Protein AF-A0A7S1RHE2-F1 (afdb_monomer)

Sequence (114 aa):
PFWLKPLNPPLVYRLGRRPSSSPHAMAPAAEGAAGAAQQQRHAPIVGRKVRVLALHGAPANSNVMRFQTASLRKQLGAEVEWIFPDALWQVSTVEGLQHPDAHQFDGGQRSAFE

Nearest PDB structures (foldseek):
  7aak-assembly1_A  TM=4.056E-01  e=1.981E+00  Homo sapiens

pLDDT: mean 72.09, std 17.89, range [48.19, 97.88]

Structure (mmCIF, N/CA/C/O backbone):
data_AF-A0A7S1RHE2-F1
#
_entry.id   AF-A0A7S1RHE2-F1
#
loop_
_atom_site.group_PDB
_atom_site.id
_atom_site.type_symbol
_atom_site.label_atom_id
_atom_site.label_alt_id
_atom_site.label_comp_id
_atom_site.label_asym_id
_atom_site.label_entity_id
_atom_site.label_seq_id
_atom_site.pdbx_PDB_ins_code
_atom_site.Cartn_x
_atom_site.Cartn_y
_atom_site.Cartn_z
_atom_site.occupancy
_atom_site.B_iso_or_equiv
_atom_site.auth_seq_id
_atom_site.auth_comp_id
_atom_site.auth_asym_id
_atom_site.auth_atom_id
_atom_site.pdbx_PDB_model_num
ATOM 1 N N . PRO A 1 1 ? -29.072 17.953 23.421 1.00 51.75 1 PRO A N 1
ATOM 2 C CA . PRO A 1 1 ? -29.815 17.782 22.151 1.00 51.75 1 PRO A CA 1
ATOM 3 C C . PRO A 1 1 ? -29.132 16.721 21.283 1.00 51.75 1 PRO A C 1
ATOM 5 O O . PRO A 1 1 ? -28.150 16.980 20.596 1.00 51.75 1 PRO A O 1
ATOM 8 N N . PHE A 1 2 ? -29.627 15.499 21.444 1.00 53.56 2 PHE A N 1
ATOM 9 C CA . PHE A 1 2 ? -29.301 14.323 20.655 1.00 53.56 2 PHE A CA 1
ATOM 10 C C . PHE A 1 2 ? -29.713 1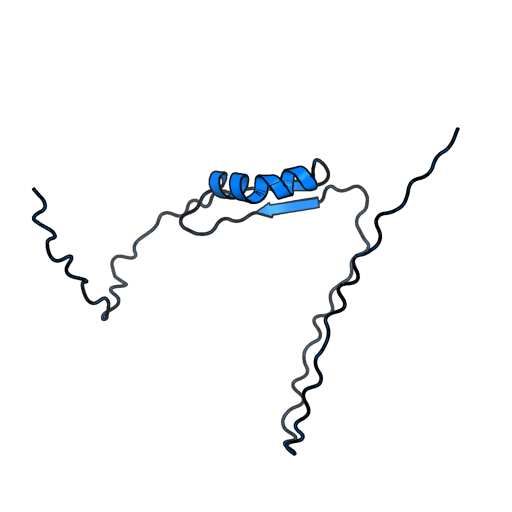4.542 19.202 1.00 53.56 2 PHE A C 1
ATOM 12 O O . PHE A 1 2 ? -30.881 14.824 18.965 1.00 53.56 2 PHE A O 1
ATOM 19 N N . TRP A 1 3 ? -28.806 14.321 18.253 1.00 60.25 3 TRP A N 1
ATOM 20 C CA . TRP A 1 3 ? -29.203 13.907 16.910 1.00 60.25 3 TRP A CA 1
ATOM 21 C C . TRP A 1 3 ? -28.290 12.780 16.441 1.00 60.25 3 TRP A C 1
ATOM 23 O O . TRP A 1 3 ? -27.092 12.946 16.217 1.00 60.25 3 TRP A O 1
ATOM 33 N N . LEU A 1 4 ? -28.903 11.599 16.399 1.00 49.56 4 LEU A N 1
ATOM 34 C CA . LEU A 1 4 ? -28.385 10.377 15.816 1.00 49.56 4 LEU A CA 1
ATOM 35 C C . LEU A 1 4 ? -28.277 10.512 14.285 1.00 49.56 4 LEU A C 1
ATOM 37 O O . LEU A 1 4 ? -29.008 11.263 13.647 1.00 49.56 4 LEU A O 1
ATOM 41 N N . LYS A 1 5 ? -27.347 9.724 13.743 1.00 59.53 5 LYS A N 1
ATOM 42 C CA . LYS A 1 5 ? -26.983 9.512 12.331 1.00 59.53 5 LYS A CA 1
ATOM 43 C C . LYS A 1 5 ? -28.178 9.174 11.414 1.00 59.53 5 LYS A C 1
ATOM 45 O O . LYS A 1 5 ? -29.197 8.681 11.889 1.00 59.53 5 LYS A O 1
ATOM 50 N N . PRO A 1 6 ? -27.931 9.153 10.094 1.00 59.16 6 PRO A N 1
ATOM 51 C CA . PRO A 1 6 ? -28.153 7.916 9.332 1.00 59.16 6 PRO A CA 1
ATOM 52 C C . PRO A 1 6 ? -26.807 7.396 8.797 1.00 59.16 6 PRO A C 1
ATOM 54 O O . PRO A 1 6 ? -26.074 8.096 8.108 1.00 59.16 6 PRO A O 1
ATOM 57 N N . LEU A 1 7 ? -26.279 6.291 9.333 1.00 58.03 7 LEU A N 1
ATOM 58 C CA . LEU A 1 7 ? -26.410 4.935 8.781 1.00 58.03 7 LEU A CA 1
ATOM 59 C C . LEU A 1 7 ? -26.309 4.895 7.248 1.00 58.03 7 LEU A C 1
ATOM 61 O O . LEU A 1 7 ? -27.282 5.073 6.525 1.00 58.03 7 LEU A O 1
ATOM 65 N N . ASN A 1 8 ? -25.086 4.624 6.802 1.00 59.00 8 ASN A N 1
ATOM 66 C CA . ASN A 1 8 ? -24.721 4.237 5.450 1.00 59.00 8 ASN A CA 1
ATOM 67 C C . ASN A 1 8 ? -25.554 3.007 5.019 1.00 59.00 8 ASN A C 1
ATOM 69 O O . ASN A 1 8 ? -25.473 1.978 5.699 1.00 59.00 8 ASN A O 1
ATOM 73 N N . PRO A 1 9 ? -26.375 3.075 3.957 1.00 67.06 9 PRO A N 1
ATOM 74 C CA . PRO A 1 9 ? -27.088 1.90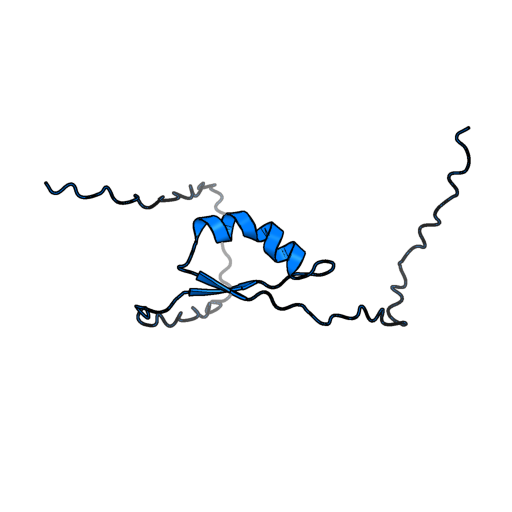2 3.467 1.00 67.06 9 PRO A CA 1
ATOM 75 C C . PRO A 1 9 ? -26.121 0.930 2.763 1.00 67.06 9 PRO A C 1
ATOM 77 O O . PRO A 1 9 ? -25.170 1.369 2.113 1.00 67.06 9 PRO A O 1
ATOM 80 N N . PRO A 1 10 ? -26.346 -0.396 2.834 1.00 59.22 10 PRO A N 1
ATOM 81 C CA . PRO A 1 10 ? -25.573 -1.345 2.046 1.00 59.22 10 PRO A CA 1
ATOM 82 C C . PRO A 1 10 ? -25.938 -1.199 0.564 1.00 59.22 10 PRO A C 1
ATOM 84 O O . PRO A 1 10 ? -27.095 -1.359 0.172 1.00 59.22 10 PRO A O 1
ATOM 87 N N . LEU A 1 11 ? -24.939 -0.921 -0.274 1.00 59.25 11 LEU A N 1
ATOM 88 C CA . LEU A 1 11 ? -25.055 -1.029 -1.725 1.00 59.25 11 LEU A CA 1
ATOM 89 C C . LEU A 1 11 ? -25.298 -2.500 -2.090 1.00 59.25 11 LEU A C 1
ATOM 91 O O . LEU A 1 11 ? -24.375 -3.308 -2.178 1.00 59.25 11 LEU A O 1
ATOM 95 N N . VAL A 1 12 ? -26.567 -2.857 -2.281 1.00 63.03 12 VAL A N 1
ATOM 96 C CA . VAL A 1 12 ? -26.978 -4.143 -2.846 1.00 63.03 12 VAL A CA 1
ATOM 97 C C . VAL A 1 12 ? -26.708 -4.091 -4.348 1.00 63.03 12 VAL A C 1
ATOM 99 O O . VAL A 1 12 ? -27.543 -3.644 -5.135 1.00 63.03 12 VAL A O 1
ATOM 102 N N . TYR A 1 13 ? -25.527 -4.543 -4.766 1.00 56.69 13 TYR A N 1
ATOM 103 C CA . TYR A 1 13 ? -25.244 -4.792 -6.177 1.00 56.69 13 TYR A CA 1
ATOM 104 C C . TYR A 1 13 ? -26.059 -6.003 -6.638 1.00 56.69 13 TYR A C 1
ATOM 106 O O . TYR A 1 13 ? -25.657 -7.159 -6.503 1.00 56.69 13 TYR A O 1
ATOM 114 N N . ARG A 1 14 ? -27.247 -5.731 -7.180 1.00 51.97 14 ARG A N 1
ATOM 115 C CA . ARG A 1 14 ? -28.080 -6.710 -7.875 1.00 51.97 14 ARG A CA 1
ATOM 116 C C . ARG A 1 14 ? -27.409 -7.039 -9.211 1.00 51.97 14 ARG A C 1
ATOM 118 O O . ARG A 1 14 ? -27.697 -6.409 -10.224 1.00 51.97 14 ARG A O 1
ATOM 125 N N . LEU A 1 15 ? -26.495 -8.011 -9.210 1.00 53.44 15 LEU A N 1
ATOM 126 C CA . LEU A 1 15 ? -26.008 -8.641 -10.437 1.00 53.44 15 LEU A CA 1
ATOM 127 C C . LEU A 1 15 ? -27.207 -9.260 -11.164 1.00 53.44 15 LEU A C 1
ATOM 129 O O . LEU A 1 15 ? -27.718 -10.314 -10.785 1.00 53.44 15 LEU A O 1
ATOM 133 N N . GLY A 1 16 ? -27.680 -8.567 -12.199 1.00 48.19 16 GLY A N 1
ATOM 134 C CA . GLY A 1 16 ? -28.665 -9.085 -13.131 1.00 48.19 16 GLY A CA 1
ATOM 135 C C . GLY A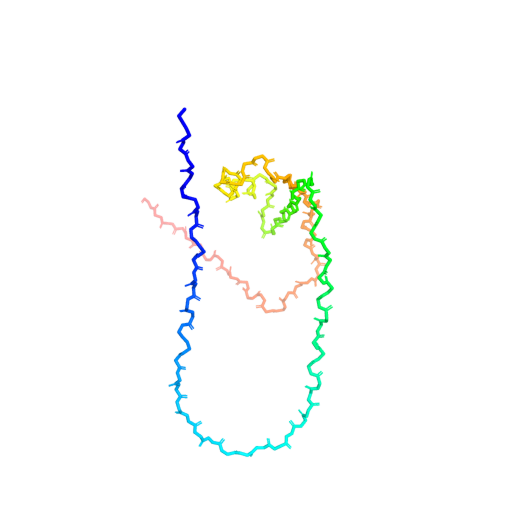 1 16 ? -28.087 -10.291 -13.861 1.00 48.19 16 GLY A C 1
ATOM 136 O O . GLY A 1 16 ? -27.343 -10.140 -14.827 1.00 48.19 16 GLY A O 1
ATOM 137 N N . ARG A 1 17 ? -28.436 -11.500 -13.411 1.00 50.06 17 ARG A N 1
ATOM 138 C CA . ARG A 1 17 ? -28.321 -12.699 -14.242 1.00 50.06 17 ARG A CA 1
ATOM 139 C C . ARG A 1 17 ? -29.280 -12.527 -15.416 1.00 50.06 17 ARG A C 1
ATOM 141 O O . ARG A 1 17 ? -30.491 -12.510 -15.216 1.00 50.06 17 ARG A O 1
ATOM 148 N N . ARG A 1 18 ? -28.744 -12.396 -16.629 1.00 56.50 18 ARG A N 1
ATOM 149 C CA . ARG A 1 18 ? -29.510 -12.625 -17.857 1.00 56.50 18 ARG A CA 1
ATOM 150 C C . ARG A 1 18 ? -29.797 -14.129 -17.959 1.00 56.50 18 ARG A C 1
ATOM 152 O O . ARG A 1 18 ? -28.835 -14.894 -17.999 1.00 56.50 18 ARG A O 1
ATOM 159 N N . PRO A 1 19 ? -31.058 -14.579 -18.019 1.00 51.12 19 PRO A N 1
ATOM 160 C CA . PRO A 1 19 ? -31.356 -15.920 -18.491 1.00 51.12 19 PRO A CA 1
ATOM 161 C C . PRO A 1 19 ? -31.341 -15.895 -20.025 1.00 51.12 19 PRO A C 1
ATOM 163 O O . PRO A 1 19 ? -32.273 -15.392 -20.644 1.00 51.12 19 PRO A O 1
ATOM 166 N N . SER A 1 20 ? -30.277 -16.403 -20.650 1.00 56.00 20 SER A N 1
ATOM 167 C CA . SER A 1 20 ? -30.329 -16.782 -22.066 1.00 56.00 20 SER A CA 1
ATOM 168 C C . SER A 1 20 ? -30.537 -18.287 -22.161 1.00 56.00 20 SER A C 1
ATOM 170 O O . SER A 1 20 ? -29.659 -19.085 -21.836 1.00 56.00 20 SER A O 1
ATOM 172 N N . SER A 1 21 ? -31.744 -18.638 -22.574 1.00 58.84 21 SER A N 1
ATOM 173 C CA . SER A 1 21 ? -32.228 -19.964 -22.926 1.00 58.84 21 SER A CA 1
ATOM 174 C C . SER A 1 21 ? -31.416 -20.612 -24.051 1.00 58.84 21 SER A C 1
ATOM 176 O O . SER A 1 21 ? -31.338 -20.066 -25.150 1.00 58.84 21 SER A O 1
ATOM 178 N N . SER A 1 22 ? -30.903 -21.818 -23.812 1.00 57.94 22 SER A N 1
ATOM 179 C CA . SER A 1 22 ? -30.698 -22.846 -24.843 1.00 57.94 22 SER A CA 1
ATOM 180 C C . SER A 1 22 ? -30.673 -24.225 -24.172 1.00 57.94 22 SER A C 1
ATOM 182 O O . SER A 1 22 ? -29.756 -24.494 -23.396 1.00 57.94 22 SER A O 1
ATOM 184 N N . PRO A 1 23 ? -31.675 -25.090 -24.411 1.00 59.84 23 PRO A N 1
ATOM 185 C CA . PRO A 1 23 ? -31.664 -26.466 -23.943 1.00 59.84 23 PRO A CA 1
ATOM 186 C C . PRO A 1 23 ? -30.966 -27.346 -24.987 1.00 59.84 23 PRO A C 1
ATOM 188 O O . PRO A 1 23 ? -31.568 -27.720 -25.990 1.00 59.84 23 PRO A O 1
ATOM 191 N N . HIS A 1 24 ? -29.702 -27.693 -24.746 1.00 55.19 24 HIS A N 1
ATOM 192 C CA . HIS A 1 24 ? -29.073 -28.835 -25.407 1.00 55.19 24 HIS A CA 1
ATOM 193 C C . HIS A 1 24 ? -28.827 -29.949 -24.393 1.00 55.19 24 HIS A C 1
ATOM 195 O O . HIS A 1 24 ? -28.417 -29.725 -23.257 1.00 55.19 24 HIS A O 1
ATOM 201 N N . ALA A 1 25 ? -29.202 -31.142 -24.828 1.00 51.28 25 ALA A N 1
ATOM 202 C CA . ALA A 1 25 ? -29.430 -32.325 -24.034 1.00 51.28 25 ALA A CA 1
ATOM 203 C C . ALA A 1 25 ? -28.143 -33.033 -23.577 1.00 51.28 25 ALA A C 1
ATOM 205 O O . ALA A 1 25 ? -27.136 -33.035 -24.274 1.00 51.28 25 ALA A O 1
ATOM 206 N N . MET A 1 26 ? -28.279 -33.683 -22.417 1.00 55.34 26 MET A N 1
ATOM 207 C CA . MET A 1 26 ? -27.646 -34.927 -21.955 1.00 55.34 26 MET A CA 1
ATOM 208 C C . MET A 1 26 ? -26.144 -35.157 -22.199 1.00 55.34 26 MET A C 1
ATOM 210 O O . MET A 1 26 ? -25.732 -35.640 -23.248 1.00 55.34 26 MET A O 1
ATOM 214 N N . ALA A 1 27 ? -25.381 -35.059 -21.106 1.00 56.09 27 ALA A N 1
ATOM 215 C CA . ALA A 1 27 ? -24.328 -36.018 -20.766 1.00 56.09 27 ALA A CA 1
ATOM 216 C C . ALA A 1 27 ? -24.257 -36.171 -19.227 1.00 56.09 27 ALA A C 1
ATOM 218 O O . ALA A 1 27 ? -24.075 -35.165 -18.541 1.00 56.09 27 ALA A O 1
ATOM 219 N N . PRO A 1 28 ? -24.413 -37.381 -18.652 1.00 66.62 28 PRO A N 1
ATOM 220 C CA . PRO A 1 28 ? -24.145 -37.630 -17.242 1.00 66.62 28 PRO A CA 1
ATOM 221 C C . PRO A 1 28 ? -22.682 -38.061 -17.111 1.00 66.62 28 PRO A C 1
ATOM 223 O O . PRO A 1 28 ? -22.344 -39.217 -17.350 1.00 66.62 28 PRO A O 1
ATOM 226 N N . ALA A 1 29 ? -21.793 -37.128 -16.784 1.00 51.75 29 ALA A N 1
ATOM 227 C CA . ALA A 1 29 ? -20.391 -37.455 -16.569 1.00 51.75 29 ALA A CA 1
ATOM 228 C C . ALA A 1 29 ? -19.833 -36.688 -15.370 1.00 51.75 29 ALA A C 1
ATOM 230 O O . ALA A 1 29 ? -19.697 -35.469 -15.403 1.00 51.75 29 ALA A O 1
ATOM 231 N N . ALA A 1 30 ? -19.495 -37.483 -14.354 1.00 57.69 30 ALA A N 1
ATOM 232 C CA . ALA A 1 30 ? -18.685 -37.175 -13.187 1.00 57.69 30 ALA A CA 1
ATOM 233 C C . ALA A 1 30 ? -19.236 -36.088 -12.250 1.00 57.69 30 ALA A C 1
ATOM 235 O O . ALA A 1 30 ? -19.016 -34.892 -12.433 1.00 57.69 30 ALA A O 1
ATOM 236 N N . GLU A 1 31 ? -19.849 -36.548 -11.154 1.00 50.34 31 GLU A N 1
ATOM 237 C CA . GLU A 1 31 ? -19.817 -35.870 -9.855 1.00 50.34 31 GLU A CA 1
ATOM 238 C C . GLU A 1 31 ? -18.353 -35.609 -9.463 1.00 50.34 31 GLU A C 1
ATOM 240 O O . GLU A 1 31 ? -17.721 -36.343 -8.705 1.00 50.34 31 GLU A O 1
ATOM 245 N N . GLY A 1 32 ? -17.782 -34.541 -10.014 1.00 52.09 32 GLY A N 1
ATOM 246 C CA . GLY A 1 32 ? -16.654 -33.867 -9.412 1.00 52.09 32 GLY A CA 1
ATOM 247 C C . GLY A 1 32 ? -17.172 -33.269 -8.119 1.00 52.09 32 GLY A C 1
ATOM 248 O O . GLY A 1 32 ? -17.818 -32.222 -8.142 1.00 52.09 32 GLY A O 1
ATOM 249 N N . ALA A 1 33 ? -16.935 -33.966 -7.009 1.00 55.62 33 ALA A N 1
ATOM 250 C CA . ALA A 1 33 ? -17.093 -33.436 -5.669 1.00 55.62 33 ALA A CA 1
ATOM 251 C C . ALA A 1 33 ? -16.268 -32.146 -5.582 1.00 55.62 33 ALA A C 1
ATOM 253 O O . ALA A 1 33 ? -15.068 -32.158 -5.308 1.00 55.62 33 ALA A O 1
ATOM 254 N N . ALA A 1 34 ? -16.915 -31.023 -5.890 1.00 56.72 34 ALA A N 1
ATOM 255 C CA . ALA A 1 34 ? -16.394 -29.699 -5.658 1.00 56.72 34 ALA A CA 1
ATOM 256 C C . ALA A 1 34 ? -16.239 -29.597 -4.146 1.00 56.72 34 ALA A C 1
ATOM 258 O O . ALA A 1 34 ? -17.212 -29.367 -3.428 1.00 56.72 34 ALA A O 1
ATOM 259 N N . GLY A 1 35 ? -15.024 -29.875 -3.669 1.00 54.81 35 GLY A N 1
ATOM 260 C CA . GLY A 1 35 ? -14.636 -29.705 -2.284 1.00 54.81 35 GLY A CA 1
ATOM 261 C C . GLY A 1 35 ? -14.936 -28.268 -1.908 1.00 54.81 35 GLY A C 1
ATOM 262 O O . GLY A 1 35 ? -14.177 -27.357 -2.235 1.00 54.81 35 GLY A O 1
ATOM 263 N N . ALA A 1 36 ? -16.093 -28.062 -1.285 1.00 61.09 36 ALA A N 1
ATOM 264 C CA . ALA A 1 36 ? -16.476 -26.796 -0.715 1.00 61.09 36 ALA A CA 1
ATOM 265 C C . ALA A 1 36 ? -15.450 -26.525 0.379 1.00 61.09 36 ALA A C 1
ATOM 267 O O . ALA A 1 36 ? -15.547 -27.073 1.476 1.00 61.09 36 ALA A O 1
ATOM 268 N N . ALA A 1 37 ? -14.417 -25.752 0.040 1.00 63.91 37 ALA A N 1
ATOM 269 C CA . ALA A 1 37 ? -13.424 -25.288 0.985 1.00 63.91 37 ALA A CA 1
ATOM 270 C C . ALA A 1 37 ? -14.193 -24.613 2.119 1.00 63.91 37 ALA A C 1
ATOM 272 O O . ALA A 1 37 ? -14.785 -23.543 1.952 1.00 63.91 37 ALA A O 1
ATOM 273 N N . GLN A 1 38 ? -14.269 -25.315 3.243 1.00 62.09 38 GLN A N 1
ATOM 274 C CA . GLN A 1 38 ? -15.051 -24.924 4.393 1.00 62.09 38 GLN A CA 1
ATOM 275 C C . GLN A 1 38 ? -14.328 -23.719 4.989 1.00 62.09 38 GLN A C 1
ATOM 277 O O . GLN A 1 38 ? -13.377 -23.863 5.752 1.00 62.09 38 GLN A O 1
ATOM 282 N N . GLN A 1 39 ? -14.713 -22.520 4.545 1.00 70.19 39 GLN A N 1
ATOM 283 C CA . GLN A 1 39 ? -14.187 -21.267 5.066 1.00 70.19 39 GLN A CA 1
ATOM 284 C C . GLN A 1 39 ? -14.454 -21.268 6.566 1.00 70.19 39 GLN A C 1
ATOM 286 O O . GLN A 1 39 ? -15.594 -21.088 7.002 1.00 70.19 39 GLN A O 1
ATOM 291 N N . GLN A 1 40 ? -13.408 -21.511 7.354 1.00 74.25 40 GLN A N 1
ATOM 292 C CA . GLN A 1 40 ? -13.463 -21.376 8.798 1.00 74.25 40 GLN A CA 1
ATOM 293 C C . GLN A 1 40 ? -13.774 -19.912 9.102 1.00 74.25 40 GLN A C 1
ATOM 295 O O . GLN A 1 40 ? -12.921 -19.029 9.034 1.00 74.25 40 GLN A O 1
ATOM 300 N N . ARG A 1 41 ? -15.051 -19.637 9.373 1.00 75.94 41 ARG A N 1
ATOM 301 C CA . ARG A 1 41 ? -15.509 -18.326 9.817 1.00 75.94 41 ARG A CA 1
ATOM 302 C C . ARG A 1 41 ? -15.112 -18.186 11.276 1.00 75.94 41 ARG A C 1
ATOM 304 O O . ARG A 1 41 ? -15.851 -18.581 12.171 1.00 75.94 41 ARG A O 1
ATOM 311 N N . HIS A 1 42 ? -13.914 -17.670 11.509 1.00 77.69 42 HIS A N 1
ATOM 312 C CA . HIS A 1 42 ? -13.501 -17.275 12.847 1.00 77.69 42 HIS A CA 1
ATOM 313 C C . HIS A 1 42 ? -14.402 -16.143 13.356 1.00 77.69 42 HIS A C 1
ATOM 315 O O . HIS A 1 42 ? -14.839 -15.286 12.582 1.00 77.69 42 HIS A O 1
ATOM 321 N N . ALA A 1 43 ? -14.674 -16.138 14.663 1.00 82.44 43 ALA A N 1
ATOM 322 C CA . ALA A 1 43 ? -15.343 -15.015 15.305 1.00 82.44 43 ALA A CA 1
ATOM 323 C C . ALA A 1 43 ? -14.537 -13.722 15.050 1.00 82.44 43 ALA A C 1
ATOM 325 O O . ALA A 1 43 ? -13.302 -13.757 15.103 1.00 82.44 43 ALA A O 1
ATOM 326 N N . PRO A 1 44 ? -15.198 -12.591 14.748 1.00 78.56 44 PRO A N 1
ATOM 327 C CA . PRO A 1 44 ? -14.508 -11.355 14.412 1.00 78.56 44 PRO A CA 1
ATOM 328 C C . PRO A 1 44 ? -13.681 -10.869 15.605 1.00 78.56 44 PRO A C 1
ATOM 330 O O . PRO A 1 44 ? -14.198 -10.677 16.705 1.00 78.56 44 PRO A O 1
ATOM 333 N N . ILE A 1 45 ? -12.384 -10.656 15.382 1.00 83.12 45 ILE A N 1
ATOM 334 C CA . ILE A 1 45 ? -11.494 -10.111 16.406 1.00 83.12 45 ILE A CA 1
ATOM 335 C C . ILE A 1 45 ? -11.749 -8.605 16.500 1.00 83.12 45 ILE A C 1
ATOM 337 O O . ILE A 1 45 ? -11.319 -7.835 15.644 1.00 83.12 45 ILE A O 1
ATOM 341 N N . VAL A 1 46 ? -12.458 -8.189 17.544 1.00 86.88 46 VAL A N 1
ATOM 342 C CA . VAL A 1 46 ? -12.743 -6.779 17.839 1.00 86.88 46 VAL A CA 1
ATOM 343 C C . VAL A 1 46 ? -11.537 -6.081 18.476 1.00 86.88 46 VAL A C 1
ATOM 345 O O . VAL A 1 46 ? -10.764 -6.686 19.216 1.00 86.88 46 VAL A O 1
ATOM 348 N N . GLY A 1 47 ? -11.367 -4.790 18.176 1.00 87.25 47 GLY A N 1
ATOM 349 C CA . GLY A 1 47 ? -10.346 -3.927 18.786 1.00 87.25 47 GLY A CA 1
ATOM 350 C C . GLY A 1 47 ? -8.950 -3.979 18.152 1.00 87.25 47 GLY A C 1
ATOM 351 O O . GLY A 1 47 ? -8.078 -3.216 18.561 1.00 87.25 47 GLY A O 1
ATOM 352 N N . ARG A 1 48 ? -8.714 -4.826 17.141 1.00 88.88 48 ARG A N 1
ATOM 353 C CA . ARG A 1 48 ? -7.458 -4.822 16.369 1.00 88.88 48 ARG A CA 1
ATOM 354 C C . ARG A 1 48 ? -7.598 -3.989 15.099 1.00 88.88 48 ARG A C 1
ATOM 356 O O . ARG A 1 48 ? -8.617 -4.062 14.420 1.00 88.88 48 ARG A O 1
ATOM 363 N N . LYS A 1 49 ? -6.546 -3.240 14.758 1.00 91.31 49 LYS A N 1
ATOM 364 C CA . LYS A 1 49 ? -6.438 -2.574 13.454 1.00 91.31 49 LYS A CA 1
ATOM 365 C C . LYS A 1 49 ? -6.267 -3.611 12.351 1.00 91.31 49 LYS A C 1
ATOM 367 O O . LYS A 1 49 ? -5.561 -4.606 12.534 1.00 91.31 49 LYS A O 1
ATOM 372 N N . VAL A 1 50 ? -6.892 -3.364 11.207 1.00 92.81 50 VAL A N 1
ATOM 373 C CA . VAL A 1 50 ? -6.716 -4.212 10.025 1.00 92.81 50 VAL A CA 1
ATOM 374 C C . VAL A 1 50 ? -5.308 -3.987 9.485 1.00 92.81 50 VAL A C 1
ATOM 376 O O . VAL A 1 50 ? -4.865 -2.848 9.376 1.00 92.81 50 VAL A O 1
ATOM 379 N N . ARG A 1 51 ? -4.596 -5.063 9.147 1.00 95.25 51 ARG A N 1
ATOM 380 C CA . ARG A 1 51 ? -3.265 -4.989 8.535 1.00 95.25 51 ARG A CA 1
ATOM 381 C C . ARG A 1 51 ? -3.358 -5.353 7.066 1.00 95.25 51 ARG A C 1
ATOM 383 O O . ARG A 1 51 ? -3.852 -6.428 6.737 1.00 95.25 51 ARG A O 1
ATOM 390 N N . VAL A 1 52 ? -2.876 -4.467 6.202 1.00 96.19 52 VAL A N 1
ATOM 391 C CA . VAL A 1 52 ? -2.846 -4.675 4.753 1.00 96.19 52 VAL A CA 1
ATOM 392 C C . VAL A 1 52 ? -1.400 -4.765 4.291 1.00 96.19 52 VAL A C 1
ATOM 394 O O . VAL A 1 52 ? -0.619 -3.829 4.461 1.00 96.19 52 VAL A O 1
ATOM 397 N N . LEU A 1 53 ? -1.065 -5.902 3.686 1.00 97.12 53 LEU A N 1
ATOM 398 C CA . LEU A 1 53 ? 0.197 -6.122 2.995 1.00 97.12 53 LEU A CA 1
ATOM 399 C C . LEU A 1 53 ? 0.014 -5.776 1.515 1.00 97.12 53 LEU A C 1
ATOM 401 O O . LEU A 1 53 ? -0.753 -6.439 0.818 1.00 97.12 53 LEU A O 1
ATOM 405 N N . ALA A 1 54 ? 0.709 -4.747 1.040 1.00 96.12 54 ALA A N 1
ATOM 406 C CA . ALA A 1 54 ? 0.640 -4.306 -0.348 1.00 96.12 54 ALA A CA 1
ATOM 407 C C . ALA A 1 54 ? 1.934 -4.676 -1.083 1.00 96.12 54 ALA A C 1
ATOM 409 O O . ALA A 1 54 ? 2.983 -4.081 -0.841 1.00 96.12 54 ALA A O 1
ATOM 410 N N 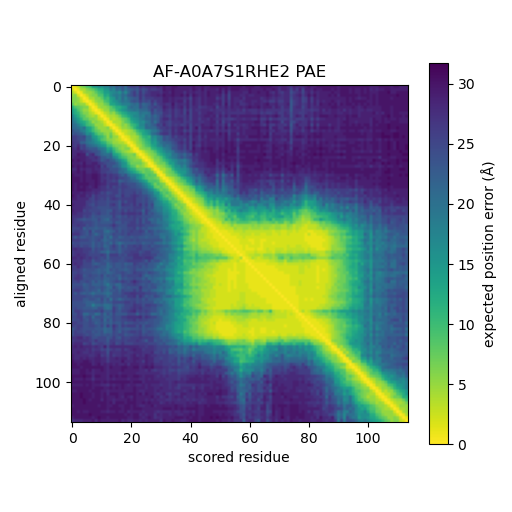. LEU A 1 55 ? 1.847 -5.662 -1.979 1.00 95.50 55 LEU A N 1
ATOM 411 C CA . LEU A 1 55 ? 2.973 -6.177 -2.762 1.00 95.50 55 LEU A CA 1
ATOM 412 C C . LEU A 1 55 ? 2.981 -5.567 -4.161 1.00 95.50 55 LEU A C 1
ATOM 414 O O . LEU A 1 55 ? 1.977 -5.630 -4.870 1.00 95.50 55 LEU A O 1
ATOM 418 N N . HIS A 1 56 ? 4.110 -4.991 -4.563 1.00 94.38 56 HIS A N 1
ATOM 419 C CA . HIS A 1 56 ? 4.286 -4.447 -5.905 1.00 94.38 56 HIS A CA 1
ATOM 420 C C . HIS A 1 56 ? 4.802 -5.516 -6.879 1.00 94.38 56 HIS A C 1
ATOM 422 O O . HIS A 1 56 ? 5.545 -6.416 -6.494 1.00 94.38 56 HIS A O 1
ATOM 428 N N . GLY A 1 57 ? 4.406 -5.415 -8.150 1.00 89.50 57 GLY A N 1
ATOM 429 C CA . GLY A 1 57 ? 4.980 -6.218 -9.235 1.00 89.50 57 GLY A CA 1
ATOM 430 C C . GLY A 1 57 ? 6.270 -5.604 -9.789 1.00 89.50 57 GLY A C 1
ATOM 431 O O . GLY A 1 57 ? 6.646 -4.488 -9.423 1.00 89.50 57 GLY A O 1
ATOM 432 N N . ALA A 1 58 ? 6.938 -6.304 -10.704 1.00 86.62 58 ALA A N 1
ATOM 433 C CA . ALA A 1 58 ? 7.998 -5.719 -11.526 1.00 86.62 58 ALA A CA 1
ATOM 434 C C . ALA A 1 58 ? 7.378 -4.934 -12.702 1.00 86.62 58 ALA A C 1
ATOM 436 O O . ALA A 1 58 ? 6.373 -5.397 -13.249 1.00 86.62 58 ALA A O 1
ATOM 437 N N . PRO A 1 59 ? 7.934 -3.782 -13.128 1.00 87.38 59 PRO A N 1
ATOM 438 C CA . PRO A 1 59 ? 9.110 -3.063 -12.620 1.00 87.38 59 PRO A CA 1
ATOM 439 C C . PRO A 1 59 ? 8.743 -1.909 -11.651 1.00 87.38 59 PRO A C 1
ATOM 441 O O . PRO A 1 59 ? 9.090 -0.754 -11.891 1.00 87.38 59 PRO A O 1
ATOM 444 N N . ALA A 1 60 ? 8.000 -2.180 -10.572 1.00 90.50 60 ALA A N 1
ATOM 445 C CA . ALA A 1 60 ? 7.614 -1.173 -9.574 1.00 90.50 60 ALA A CA 1
ATOM 446 C C . ALA A 1 60 ? 8.402 -1.317 -8.255 1.00 90.50 60 ALA A C 1
ATOM 448 O O . ALA A 1 60 ? 9.184 -2.247 -8.083 1.00 90.50 60 ALA A O 1
ATOM 449 N N . ASN A 1 61 ? 8.181 -0.383 -7.323 1.00 93.56 61 ASN A N 1
ATOM 450 C CA . ASN A 1 61 ? 8.716 -0.397 -5.957 1.00 93.56 61 ASN A CA 1
ATOM 451 C C . ASN A 1 61 ? 7.658 0.084 -4.943 1.00 93.56 61 ASN A C 1
ATOM 453 O O . ASN A 1 61 ? 6.542 0.479 -5.315 1.00 93.56 61 ASN A O 1
ATOM 457 N N . SER A 1 62 ? 8.004 0.086 -3.658 1.00 95.31 62 SER A N 1
ATOM 458 C CA . SER A 1 62 ? 7.125 0.490 -2.559 1.00 95.31 62 SER A CA 1
ATOM 459 C C . SER A 1 62 ? 6.613 1.929 -2.686 1.00 95.31 62 SER A C 1
ATOM 461 O O . SER A 1 62 ? 5.465 2.199 -2.325 1.00 95.31 62 SER A O 1
ATOM 463 N N . ASN A 1 63 ? 7.395 2.854 -3.251 1.00 96.06 63 ASN A N 1
ATOM 464 C CA . ASN A 1 63 ? 6.970 4.242 -3.460 1.00 96.06 63 ASN A CA 1
ATOM 465 C C . ASN A 1 63 ? 5.875 4.345 -4.524 1.00 96.06 63 ASN A C 1
ATOM 467 O O . ASN A 1 63 ? 4.872 5.031 -4.305 1.00 96.06 63 AS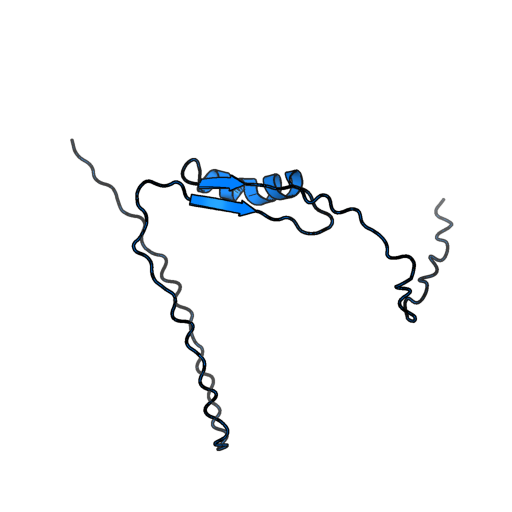N A O 1
ATOM 471 N N . VAL A 1 64 ? 6.022 3.617 -5.635 1.00 95.81 64 VAL A N 1
ATOM 472 C CA . VAL A 1 64 ? 4.987 3.536 -6.679 1.00 95.81 64 VAL A CA 1
ATOM 473 C C . VAL A 1 64 ? 3.697 2.962 -6.093 1.00 95.81 64 VAL A C 1
ATOM 475 O O . VAL A 1 64 ? 2.623 3.533 -6.283 1.00 95.81 64 VAL A O 1
ATOM 478 N N . MET A 1 65 ? 3.796 1.892 -5.300 1.00 96.69 65 MET A N 1
ATOM 479 C CA . MET A 1 65 ? 2.627 1.295 -4.651 1.00 96.69 65 MET A CA 1
ATOM 480 C C . MET A 1 65 ? 1.968 2.252 -3.641 1.00 96.69 65 MET A C 1
ATOM 482 O O . MET A 1 65 ? 0.740 2.359 -3.583 1.00 96.69 65 MET A O 1
ATOM 486 N N . ARG A 1 66 ? 2.752 3.008 -2.863 1.00 96.62 66 ARG A N 1
ATOM 487 C CA . 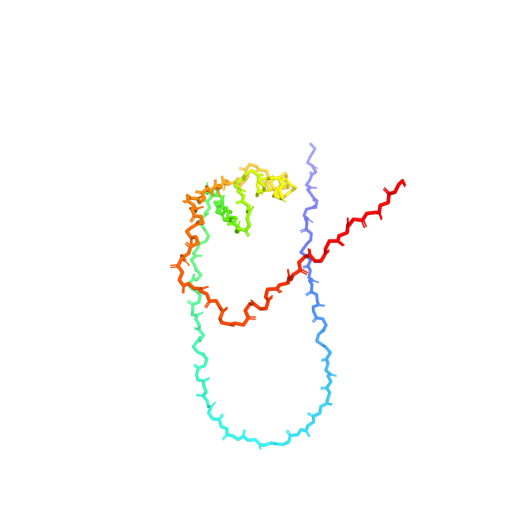ARG A 1 66 ? 2.220 4.030 -1.940 1.00 96.62 66 ARG A CA 1
ATOM 488 C C . ARG A 1 66 ? 1.473 5.138 -2.671 1.00 96.62 66 ARG A C 1
ATOM 490 O O . ARG A 1 66 ? 0.461 5.608 -2.152 1.00 96.62 66 ARG A O 1
ATOM 497 N N . PHE A 1 67 ? 1.968 5.551 -3.835 1.00 97.69 67 PHE A N 1
ATOM 498 C CA . PHE A 1 67 ? 1.309 6.542 -4.678 1.00 97.69 67 PHE A CA 1
ATOM 499 C C . PHE A 1 67 ? -0.017 6.003 -5.227 1.00 97.69 67 PHE A C 1
ATOM 501 O O . PHE A 1 67 ? -1.059 6.627 -5.034 1.00 97.69 67 PHE A O 1
ATOM 508 N N . GLN A 1 68 ? -0.007 4.802 -5.813 1.00 96.94 68 GLN A N 1
ATOM 509 C CA . GLN A 1 68 ? -1.214 4.159 -6.349 1.00 96.94 68 GLN A CA 1
ATOM 510 C C . GLN A 1 68 ? -2.288 3.932 -5.273 1.00 96.94 68 GLN A C 1
ATOM 512 O O . GLN A 1 68 ? -3.480 4.079 -5.532 1.00 96.94 68 GLN A O 1
ATOM 517 N N . THR A 1 69 ? -1.877 3.631 -4.039 1.00 96.94 69 THR A N 1
ATOM 518 C CA . THR A 1 69 ? -2.788 3.391 -2.906 1.00 96.94 69 THR A CA 1
ATOM 519 C C . THR A 1 69 ? -3.158 4.653 -2.116 1.00 96.94 69 THR A C 1
ATOM 521 O O . THR A 1 69 ? -3.882 4.553 -1.123 1.00 96.94 69 THR A O 1
ATOM 524 N N . ALA A 1 70 ? -2.720 5.851 -2.523 1.00 97.62 70 ALA A N 1
ATOM 525 C CA . ALA A 1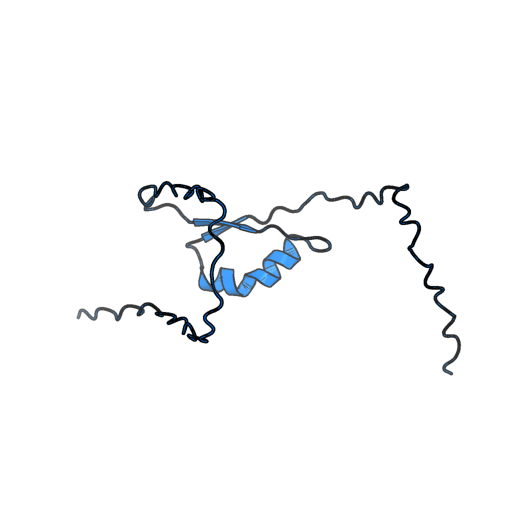 70 ? -2.903 7.080 -1.743 1.00 97.62 70 ALA A CA 1
ATOM 526 C C . ALA A 1 70 ? -4.379 7.400 -1.438 1.00 97.62 70 ALA A C 1
ATOM 528 O O . ALA A 1 70 ? -4.732 7.665 -0.286 1.00 97.62 70 ALA A O 1
ATOM 529 N N . SER A 1 71 ? -5.259 7.316 -2.439 1.00 97.88 71 SER A N 1
ATOM 530 C CA . SER A 1 71 ? -6.700 7.560 -2.264 1.00 97.88 71 SER A CA 1
ATOM 531 C C . SER A 1 71 ? -7.352 6.542 -1.329 1.00 97.88 71 SER A C 1
ATOM 533 O O . SER A 1 71 ? -8.167 6.908 -0.484 1.00 97.88 71 SER A O 1
ATOM 535 N N . LEU A 1 72 ? -6.948 5.274 -1.431 1.00 96.12 72 LEU A N 1
ATOM 536 C CA . LEU A 1 72 ? -7.468 4.189 -0.601 1.00 96.12 72 LEU A CA 1
ATOM 537 C C . LEU A 1 72 ? -7.039 4.358 0.863 1.00 96.12 72 LEU A C 1
ATOM 539 O O . LEU A 1 72 ? -7.856 4.256 1.775 1.00 96.12 72 LEU A O 1
ATOM 543 N N . ARG A 1 73 ? -5.775 4.721 1.089 1.00 96.12 73 ARG A N 1
ATOM 544 C CA . ARG A 1 73 ? -5.251 5.061 2.419 1.00 96.12 73 ARG A CA 1
ATOM 545 C C . ARG A 1 73 ? -5.948 6.278 3.018 1.00 96.12 73 ARG A C 1
ATOM 547 O O . ARG A 1 73 ? -6.220 6.286 4.212 1.00 96.12 73 ARG A O 1
ATOM 554 N N . LYS A 1 74 ? -6.266 7.288 2.201 1.00 96.81 74 LYS A N 1
ATOM 555 C CA . LYS A 1 74 ? -7.010 8.472 2.651 1.00 96.81 74 LYS A CA 1
ATOM 556 C C . LYS A 1 74 ? -8.423 8.111 3.116 1.00 96.81 74 LYS A C 1
ATOM 558 O O . LYS A 1 74 ? -8.870 8.646 4.122 1.00 96.81 74 LYS A O 1
ATOM 563 N N . GLN A 1 75 ? -9.108 7.218 2.402 1.00 97.25 75 GLN A N 1
ATOM 564 C CA . GLN A 1 75 ? -10.461 6.782 2.762 1.00 97.25 75 GLN A CA 1
ATOM 565 C C . GLN A 1 75 ? -10.478 5.870 3.994 1.00 97.25 75 GLN A C 1
ATOM 567 O O . GLN A 1 75 ? -11.354 6.015 4.838 1.00 97.25 75 GLN A O 1
ATOM 572 N N . LEU A 1 76 ? -9.510 4.957 4.110 1.00 94.56 76 LEU A N 1
ATOM 573 C CA . LEU A 1 76 ? -9.427 4.006 5.226 1.00 94.56 76 LEU A CA 1
ATOM 574 C C . LEU A 1 76 ? -8.793 4.604 6.493 1.00 94.56 76 LEU A C 1
ATOM 576 O O . LEU A 1 76 ? -8.965 4.075 7.591 1.00 94.56 76 LEU A O 1
ATOM 580 N N . GLY A 1 77 ? -8.073 5.718 6.361 1.00 91.19 77 GLY A N 1
ATOM 581 C CA . GLY A 1 77 ? -7.569 6.499 7.484 1.00 91.19 77 GLY A CA 1
ATOM 582 C C . GLY A 1 77 ? -6.720 5.685 8.465 1.00 91.19 77 GLY A C 1
ATOM 583 O O . GLY A 1 77 ? -5.854 4.905 8.075 1.00 91.19 77 GLY A O 1
ATOM 584 N N . ALA A 1 78 ? -6.957 5.900 9.762 1.00 90.50 78 ALA A N 1
ATOM 585 C CA . ALA A 1 78 ? -6.180 5.311 10.856 1.00 90.50 78 ALA A CA 1
ATOM 586 C C . ALA A 1 78 ? -6.654 3.910 11.296 1.00 90.50 78 ALA A C 1
ATOM 588 O O . ALA A 1 78 ? -6.058 3.333 12.218 1.00 90.50 78 ALA A O 1
ATOM 589 N N . GLU A 1 79 ? -7.710 3.381 10.670 1.00 91.94 79 GLU A N 1
ATOM 590 C CA . GLU A 1 79 ? -8.278 2.057 10.965 1.00 91.94 79 GLU A CA 1
ATOM 591 C C . GLU A 1 79 ? -7.410 0.919 10.414 1.00 91.94 79 GLU A C 1
ATOM 593 O O . GLU A 1 79 ? -7.452 -0.208 10.918 1.00 91.94 79 GLU A O 1
ATOM 598 N N . VAL A 1 80 ? -6.587 1.233 9.408 1.00 95.69 80 VAL A N 1
ATOM 599 C CA . VAL A 1 80 ? -5.759 0.271 8.685 1.00 95.69 80 VAL A CA 1
ATOM 600 C C . VAL A 1 80 ? -4.278 0.602 8.836 1.00 95.69 80 VAL A C 1
ATOM 602 O O . VAL A 1 80 ? -3.833 1.723 8.593 1.00 95.69 80 VAL A O 1
ATOM 605 N N . GLU A 1 81 ? -3.500 -0.404 9.208 1.00 95.88 81 GLU A N 1
ATOM 606 C CA . GLU A 1 81 ? -2.044 -0.388 9.194 1.00 95.88 81 GLU A CA 1
ATOM 607 C C . GLU A 1 81 ? -1.548 -0.961 7.859 1.00 95.88 81 GLU A C 1
ATOM 609 O O . GLU A 1 81 ? -1.922 -2.067 7.465 1.00 95.88 81 GLU A O 1
ATOM 614 N N . TRP A 1 82 ? -0.713 -0.201 7.154 1.00 96.62 82 TRP A N 1
ATOM 615 C CA . TRP A 1 82 ? -0.220 -0.560 5.826 1.00 96.62 82 TRP A CA 1
ATOM 616 C C . TRP A 1 82 ? 1.244 -0.973 5.867 1.00 96.62 82 TRP A C 1
ATOM 618 O O . TRP A 1 82 ? 2.080 -0.246 6.404 1.00 96.62 82 TRP A O 1
ATOM 628 N N . ILE A 1 83 ? 1.557 -2.095 5.224 1.00 97.25 83 ILE A N 1
ATOM 629 C CA . ILE A 1 83 ? 2.912 -2.629 5.102 1.00 97.25 83 ILE A CA 1
ATOM 630 C C . ILE A 1 83 ? 3.264 -2.691 3.614 1.00 97.25 83 ILE A C 1
ATOM 632 O O . ILE A 1 83 ? 2.594 -3.372 2.838 1.00 97.25 83 ILE A O 1
ATOM 636 N N . PHE A 1 84 ? 4.320 -1.972 3.230 1.00 96.81 84 PHE A N 1
ATOM 637 C CA . PHE A 1 84 ? 4.841 -1.910 1.862 1.00 96.81 84 PHE A CA 1
ATOM 638 C C . PHE A 1 84 ? 6.274 -2.446 1.853 1.00 96.81 84 PHE A C 1
ATOM 640 O O . PHE A 1 84 ? 7.204 -1.649 2.001 1.00 96.81 84 PHE A O 1
ATOM 647 N N . PRO A 1 85 ? 6.474 -3.769 1.767 1.00 95.00 85 PRO A N 1
ATOM 648 C CA . PRO A 1 85 ? 7.813 -4.310 1.615 1.00 95.00 85 PRO A CA 1
ATOM 649 C C . PRO A 1 85 ? 8.346 -3.966 0.221 1.00 95.00 85 PRO A C 1
ATOM 651 O O . PRO A 1 85 ? 7.600 -4.008 -0.759 1.00 95.00 85 PRO A O 1
ATOM 654 N N . ASP A 1 86 ? 9.635 -3.652 0.145 1.00 92.50 86 ASP A N 1
ATOM 655 C CA . ASP A 1 86 ? 10.359 -3.650 -1.122 1.00 92.50 86 ASP A CA 1
ATOM 656 C C . ASP A 1 86 ? 10.929 -5.042 -1.373 1.00 92.50 86 ASP A C 1
ATOM 658 O O . ASP A 1 86 ? 11.538 -5.654 -0.489 1.00 92.50 86 ASP A O 1
ATOM 662 N N . ALA A 1 87 ? 10.730 -5.547 -2.587 1.00 84.06 87 ALA A N 1
ATOM 663 C CA . ALA A 1 87 ? 11.417 -6.749 -3.027 1.00 84.06 87 ALA A CA 1
ATOM 664 C C . ALA A 1 87 ? 12.876 -6.407 -3.363 1.00 84.06 87 ALA A C 1
ATOM 666 O O . ALA A 1 87 ? 13.140 -5.501 -4.150 1.00 84.06 87 ALA A O 1
ATOM 667 N N . LEU A 1 88 ? 13.828 -7.189 -2.846 1.00 76.50 88 LEU A N 1
ATOM 668 C CA . LEU A 1 88 ? 15.244 -7.133 -3.242 1.00 76.50 88 LEU A CA 1
ATOM 669 C C . LEU A 1 88 ? 15.477 -7.790 -4.614 1.00 76.50 88 LEU A C 1
ATOM 671 O O . LEU A 1 88 ? 16.490 -8.454 -4.826 1.00 76.50 88 LEU A O 1
ATOM 675 N N . TRP A 1 89 ? 14.510 -7.677 -5.529 1.00 64.44 89 TRP A N 1
ATOM 676 C CA . TRP A 1 89 ? 14.553 -8.390 -6.796 1.00 64.44 89 TRP A CA 1
ATOM 677 C C . TRP A 1 89 ? 15.639 -7.787 -7.684 1.00 64.44 89 TRP A C 1
ATOM 679 O O . TRP A 1 89 ? 15.435 -6.779 -8.359 1.00 64.44 89 TRP A O 1
ATOM 689 N N . GLN A 1 90 ? 16.809 -8.418 -7.686 1.00 61.91 90 GLN A N 1
ATOM 690 C CA . GLN A 1 90 ? 17.762 -8.265 -8.769 1.00 61.91 90 GLN A CA 1
ATOM 691 C C . GLN A 1 90 ? 17.154 -8.975 -9.974 1.00 61.91 90 GLN A C 1
ATOM 693 O O . GLN A 1 90 ? 16.828 -10.159 -9.899 1.00 61.91 90 GLN A O 1
ATOM 698 N N . VAL A 1 91 ? 16.960 -8.253 -11.079 1.00 62.59 91 VAL A N 1
ATOM 699 C CA . VAL A 1 91 ? 16.747 -8.899 -12.375 1.00 62.59 91 VAL A CA 1
ATOM 700 C C . VAL A 1 91 ? 18.042 -9.640 -12.680 1.00 62.59 91 VAL A C 1
ATOM 702 O O . VAL A 1 91 ? 18.972 -9.084 -13.255 1.00 62.59 91 VAL A O 1
ATOM 705 N N . SER A 1 92 ? 18.138 -10.890 -12.237 1.00 59.78 92 SER A N 1
ATOM 706 C CA . SER A 1 92 ? 19.036 -11.831 -12.868 1.00 59.78 92 SER A CA 1
ATOM 707 C C . SER A 1 92 ? 18.377 -12.161 -14.194 1.00 59.78 92 SER A C 1
ATOM 709 O O . SER A 1 92 ? 17.477 -12.996 -14.293 1.00 59.78 92 SER A O 1
ATOM 711 N N . THR A 1 93 ? 18.782 -11.442 -15.237 1.00 62.50 93 THR A N 1
ATOM 712 C CA . THR A 1 93 ? 18.681 -11.995 -16.579 1.00 62.50 93 THR A CA 1
ATOM 713 C C . THR A 1 93 ? 19.415 -13.322 -16.483 1.00 62.50 93 THR A C 1
ATOM 715 O O . THR A 1 93 ? 20.626 -13.343 -16.277 1.00 62.50 93 THR A O 1
ATOM 718 N N . VAL A 1 94 ? 18.687 -14.436 -16.485 1.00 62.59 94 VAL A N 1
ATOM 719 C CA . VAL A 1 94 ? 19.326 -15.739 -16.608 1.00 62.59 94 VAL A CA 1
ATOM 720 C C . VAL A 1 94 ? 19.953 -15.716 -17.998 1.00 62.59 94 VAL A C 1
ATOM 722 O O . VAL A 1 94 ? 19.242 -15.873 -18.992 1.00 62.59 94 VAL A O 1
ATOM 725 N N . GLU A 1 95 ? 21.253 -15.419 -18.073 1.00 54.72 95 GLU A N 1
ATOM 726 C CA . GLU A 1 95 ? 22.066 -15.599 -19.273 1.00 54.72 95 GLU A CA 1
ATOM 727 C C . GLU A 1 95 ? 21.939 -17.076 -19.664 1.00 54.72 95 GLU A C 1
ATOM 729 O O . GLU A 1 95 ? 22.594 -17.942 -19.095 1.00 54.72 95 GLU A O 1
ATOM 734 N N . GLY A 1 96 ? 20.991 -17.396 -20.546 1.00 56.72 96 GLY A N 1
ATOM 735 C CA . GLY A 1 96 ? 20.715 -18.782 -20.930 1.00 56.72 96 GLY A CA 1
ATOM 736 C C . GLY A 1 96 ? 19.262 -19.103 -21.267 1.00 56.72 96 GLY A C 1
ATOM 737 O O . GLY A 1 96 ? 19.031 -20.047 -22.014 1.00 56.72 96 GLY A O 1
ATOM 738 N N . LEU A 1 97 ? 18.280 -18.303 -20.834 1.00 55.41 97 LEU A N 1
ATOM 739 C CA . LEU A 1 97 ? 16.920 -18.365 -21.395 1.00 55.41 97 LEU A CA 1
ATOM 740 C C . LEU A 1 97 ? 16.858 -17.514 -22.672 1.00 55.41 97 LEU A C 1
ATOM 742 O O . LEU A 1 97 ? 16.090 -16.563 -22.792 1.00 55.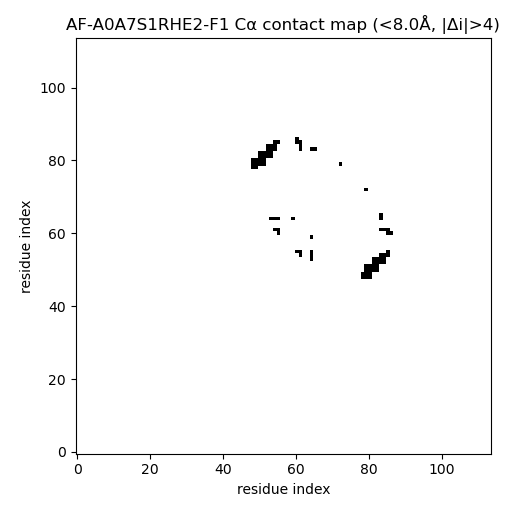41 97 LEU A O 1
ATOM 746 N N . GLN A 1 98 ? 17.721 -17.853 -23.634 1.00 55.53 98 GLN A N 1
ATOM 747 C CA . GLN A 1 98 ? 17.523 -17.451 -25.020 1.00 55.53 98 GLN A CA 1
ATOM 748 C C . GLN A 1 98 ? 16.234 -18.131 -25.473 1.00 55.53 98 GLN A C 1
ATOM 750 O O . GLN A 1 98 ? 16.201 -19.341 -25.685 1.00 55.53 98 GLN A O 1
ATOM 755 N N . HIS A 1 99 ? 15.148 -17.367 -25.559 1.00 54.44 99 HIS A N 1
ATOM 756 C CA . HIS A 1 99 ? 13.975 -17.830 -26.281 1.00 54.44 99 HIS A CA 1
ATOM 757 C C . HIS A 1 99 ? 14.422 -17.992 -27.745 1.00 54.44 99 HIS A C 1
ATOM 759 O O . HIS A 1 99 ? 14.831 -16.989 -28.337 1.00 54.44 99 HIS A O 1
ATOM 765 N N . PRO A 1 100 ? 14.391 -19.202 -28.337 1.00 59.06 100 PRO A N 1
ATOM 766 C CA . PRO A 1 100 ? 14.893 -19.431 -29.697 1.00 59.06 100 PRO A CA 1
ATOM 767 C C . PRO A 1 100 ? 14.125 -18.639 -30.771 1.00 59.06 100 PRO A C 1
ATOM 769 O O . PRO A 1 100 ? 14.603 -18.504 -31.890 1.00 59.06 100 PRO A O 1
ATOM 772 N N . ASP A 1 101 ? 12.982 -18.055 -30.400 1.00 58.75 101 ASP A N 1
ATOM 773 C CA . ASP A 1 101 ? 12.071 -17.334 -31.294 1.00 58.75 101 ASP A CA 1
ATOM 774 C C . ASP A 1 101 ? 11.990 -15.830 -31.002 1.00 58.75 101 ASP A C 1
ATOM 776 O O . ASP A 1 101 ? 11.090 -15.146 -31.498 1.00 58.75 101 ASP A O 1
ATOM 780 N N . ALA A 1 102 ? 12.907 -15.282 -30.194 1.00 59.34 102 ALA A N 1
ATOM 781 C CA . ALA A 1 102 ? 13.060 -13.835 -30.103 1.00 59.34 102 ALA A CA 1
ATOM 782 C C . ALA A 1 102 ? 13.685 -13.341 -31.412 1.00 59.34 102 ALA A C 1
ATOM 784 O O . ALA A 1 102 ? 14.885 -13.085 -31.491 1.00 59.34 102 ALA A O 1
ATOM 785 N N . HIS A 1 103 ? 12.855 -13.245 -32.454 1.00 59.53 103 HIS A N 1
ATOM 786 C CA . HIS A 1 103 ? 13.170 -12.528 -33.672 1.00 59.53 103 HIS A CA 1
ATOM 787 C C . HIS A 1 103 ? 13.692 -11.161 -33.261 1.00 59.53 103 HIS A C 1
ATOM 789 O O . HIS A 1 103 ? 12.959 -10.315 -32.747 1.00 59.53 103 HIS A O 1
ATOM 795 N N . GLN A 1 104 ? 14.998 -11.018 -33.440 1.00 56.41 104 GLN A N 1
ATOM 796 C CA . GLN A 1 104 ? 15.757 -9.802 -33.302 1.00 56.41 104 GLN A CA 1
ATOM 797 C C . GLN A 1 104 ? 15.019 -8.734 -34.102 1.00 56.41 104 GLN A C 1
ATOM 799 O O . GLN A 1 104 ? 15.063 -8.720 -35.331 1.00 56.41 104 GLN A O 1
ATOM 804 N N . PHE A 1 105 ? 14.243 -7.906 -33.402 1.00 54.19 105 PHE A N 1
ATOM 805 C CA . PHE A 1 105 ? 13.625 -6.737 -33.994 1.00 54.19 105 PHE A CA 1
ATOM 806 C C . PHE A 1 105 ? 14.785 -5.788 -34.266 1.00 54.19 105 PHE A C 1
ATOM 808 O O . PHE A 1 105 ? 15.216 -5.043 -33.387 1.00 54.19 105 PHE A O 1
ATOM 815 N N . ASP A 1 106 ? 15.370 -5.944 -35.452 1.00 52.56 106 ASP A N 1
ATOM 816 C CA . ASP A 1 106 ? 16.380 -5.061 -35.997 1.00 52.56 106 ASP A CA 1
ATOM 817 C C . ASP A 1 106 ? 15.764 -3.666 -35.993 1.00 52.56 106 ASP A C 1
ATOM 819 O O . ASP A 1 106 ? 14.830 -3.365 -36.743 1.00 52.56 106 ASP A O 1
ATOM 823 N N . GLY A 1 107 ? 16.203 -2.859 -35.028 1.00 52.75 107 GLY A N 1
ATOM 824 C CA . GLY A 1 107 ? 15.869 -1.455 -34.905 1.00 52.75 107 GLY A CA 1
ATOM 825 C C . GLY A 1 107 ? 16.495 -0.727 -36.077 1.00 52.75 107 GLY A C 1
ATOM 826 O O . GLY A 1 107 ? 17.506 -0.046 -35.919 1.00 52.75 107 GLY A O 1
ATOM 827 N N . GLY A 1 108 ? 15.884 -0.911 -37.249 1.00 54.16 108 GLY A N 1
ATOM 828 C CA . GLY A 1 108 ? 16.209 -0.235 -38.482 1.00 54.16 108 GLY A CA 1
ATOM 829 C C . GLY A 1 108 ? 16.314 1.251 -38.200 1.00 54.16 108 GLY A C 1
ATOM 830 O O . GLY A 1 108 ? 15.397 1.873 -37.653 1.00 54.16 108 GLY A O 1
ATOM 831 N N . GLN A 1 109 ? 17.483 1.782 -38.535 1.00 58.94 109 GLN A N 1
ATOM 832 C CA . GLN A 1 109 ? 17.845 3.172 -38.370 1.00 58.94 109 GLN A CA 1
ATOM 833 C C . GLN A 1 109 ? 16.708 4.102 -38.792 1.00 58.94 109 GLN A C 1
ATOM 835 O O . GLN A 1 109 ? 16.322 4.148 -39.957 1.00 58.94 109 GLN A O 1
ATOM 840 N N . ARG A 1 110 ? 16.232 4.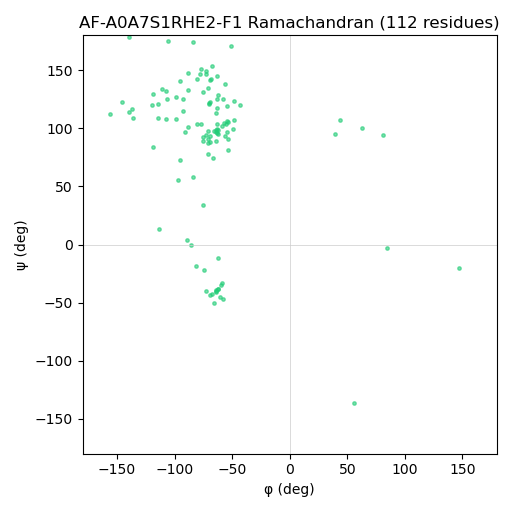923 -37.857 1.00 53.91 110 ARG A N 1
ATOM 841 C CA . ARG A 1 110 ? 15.601 6.198 -38.199 1.00 53.91 110 ARG A CA 1
ATOM 842 C C . ARG A 1 110 ? 16.658 7.286 -38.100 1.00 53.91 110 ARG A C 1
ATOM 844 O O . ARG A 1 110 ? 16.684 8.066 -37.155 1.00 53.91 110 ARG A O 1
ATOM 851 N N . SER A 1 111 ? 17.553 7.271 -39.083 1.00 62.03 111 SER A N 1
ATOM 852 C CA . SER A 1 111 ? 18.233 8.483 -39.530 1.00 62.03 111 SER A CA 1
ATOM 853 C C . SER A 1 111 ? 17.234 9.350 -40.301 1.00 62.03 111 SER A C 1
ATOM 855 O O . SER A 1 111 ? 16.353 8.821 -40.976 1.00 62.03 111 SER A O 1
ATOM 857 N N . ALA A 1 112 ? 17.454 10.661 -40.225 1.00 62.38 112 ALA A N 1
ATOM 858 C CA . ALA A 1 112 ? 16.799 11.741 -40.964 1.00 62.38 112 ALA A CA 1
ATOM 859 C C . ALA A 1 112 ? 15.428 12.196 -40.438 1.00 62.38 112 ALA A C 1
ATOM 861 O O . ALA A 1 112 ? 14.386 11.694 -40.845 1.00 62.38 112 ALA A O 1
ATOM 862 N N . PHE A 1 113 ? 15.455 13.238 -39.606 1.00 56.38 113 PHE A N 1
ATOM 863 C CA . PHE A 1 113 ? 14.749 14.477 -39.933 1.00 56.38 113 PHE A CA 1
ATOM 864 C C . PHE A 1 113 ? 15.670 15.654 -39.580 1.00 56.38 113 PHE A C 1
ATOM 866 O O . PHE A 1 113 ? 16.099 15.777 -38.432 1.00 56.38 113 PHE A O 1
ATOM 873 N N . GLU A 1 114 ? 16.037 16.403 -40.625 1.00 52.25 114 GLU A N 1
ATOM 874 C CA . GLU A 1 114 ? 16.561 17.777 -40.578 1.00 52.25 114 GLU A CA 1
ATOM 875 C C . GLU A 1 114 ? 15.589 18.730 -39.872 1.00 52.25 114 GLU A C 1
ATOM 877 O O . GLU A 1 114 ? 14.359 18.490 -39.953 1.00 52.25 114 GLU A O 1
#

Mean predicted aligned error: 19.26 Å

InterPro domains:
  IPR005645 Serine hydrolase domain [PF03959] (48-99)
  IPR029058 Alpha/Beta hydrolase fold [G3DSA:3.40.50.1820] (46-114)

Radius of gyration: 26.8 Å; Cα contacts (8 Å, |Δi|>4): 41; chains: 1; bounding box: 54×55×63 Å

Secondary structure (DSSP, 8-state):
-------PPP-------------------------------PPP-TTPPEEEE----TT--HHHHHHHTHHHHHHHGGGEEEE-PPP-------TT---TT-------------

Solvent-accessible surface area (backbone atoms only — not comparable to full-atom values): 8395 Å² total; per-residue (Å²): 137,90,80,81,81,84,78,84,76,82,84,77,80,76,78,79,79,78,87,80,88,75,94,78,84,88,79,95,74,77,90,70,79,74,77,73,77,76,74,79,79,69,81,83,76,79,93,62,69,48,76,45,79,51,80,60,58,89,98,58,44,41,67,57,47,51,58,76,41,41,69,59,49,63,74,52,46,90,55,49,47,79,43,60,63,68,79,89,76,71,84,70,76,63,89,75,76,69,61,94,77,66,73,76,77,74,79,71,80,84,74,86,83,132

Organism: Alexandrium catenella (NCBI:txid2925)

Foldseek 3Di:
DDDDDDDDDDPPPPPDDDDDDDDDDDDDDDPPVPPPPPPPPDDDDPPDAAEDEFEDDPPDFLVVSCVVCVVVCVVCDPSYDYDGDGDPDDPPPVPPPPPVPPPPPPPPDPDDDD